Protein AF-A0A7J4SVJ9-F1 (afdb_monomer_lite)

Sequence (178 aa):
MILEAEWRYDGIVVVDEQSILVSPRVVEDAASDVPFVAIGGGAAVACCIILVLHLRRGAGQSDSMKPVKEKKAQSKPEKKVEPIETSCPACERTLRIPGDYSGVVRCPDCSEKFTVEAQESLDIDEELDAIADVEPEQETAETKVEIACPECSSKLRVPSTYKGS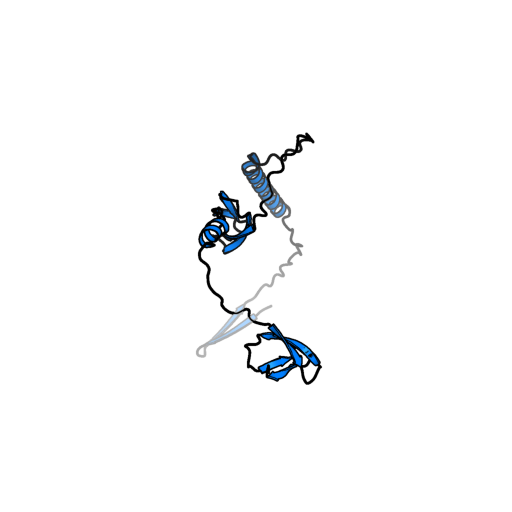VRCPGCSHVFSAS

Secondary structure (DSSP, 8-state):
-EEEEEEEETTEEEEEEEE----------------HHHHHHHHHHHHHHHHHHHHHHHTT--------------------PPEEEEE-TTT--EEEEETT--EEEE-TTT--EEEE-------THHHHTTSTTS---------EEEEE-TTT--EEEEETT--SEEE-TTT--EEE--

Radius of gyration: 40.33 Å; chains: 1; bounding box: 97×87×81 Å

Foldseek 3Di:
DWDWDWDDDPNDIDIDIDDDPPPPPPPPPCPPPPPCVVVVVVVVVVVVVVVVVCVVVCVVDDPDPDDDDDDDDDDDDPPVFAWDWDADPPPRDIDTHGLCDFAWDADPPPRDIDTDDRPPPPVVVVVVVVVVPDDDDDDDDFDWDWDADPPPRDTDTDGPPQQDWDQDPVPRDTDTPD

Structure (mmCIF, N/CA/C/O backbone):
data_AF-A0A7J4SVJ9-F1
#
_entry.id   AF-A0A7J4SVJ9-F1
#
loop_
_atom_site.group_PDB
_atom_site.id
_atom_site.type_symbol
_atom_site.label_atom_id
_atom_site.label_alt_id
_atom_site.label_comp_id
_atom_site.label_asym_id
_atom_site.label_entity_id
_atom_site.label_seq_id
_atom_site.pdbx_PDB_ins_code
_atom_site.Cartn_x
_atom_site.Cartn_y
_atom_site.Cartn_z
_atom_site.occupancy
_atom_site.B_iso_or_equiv
_atom_site.auth_seq_id
_atom_site.auth_comp_id
_atom_site.auth_asym_id
_atom_site.auth_atom_id
_atom_site.pdbx_PDB_model_num
ATOM 1 N N . MET A 1 1 ? 47.883 -23.490 -22.943 1.00 59.06 1 MET A N 1
ATOM 2 C CA . MET A 1 1 ? 47.768 -24.818 -22.303 1.00 59.06 1 MET A CA 1
ATOM 3 C C . MET A 1 1 ? 47.067 -25.709 -23.310 1.00 59.06 1 MET A C 1
ATOM 5 O O . MET A 1 1 ? 46.066 -25.258 -23.854 1.00 59.06 1 MET A O 1
ATOM 9 N N . ILE A 1 2 ? 47.638 -26.865 -23.645 1.00 68.56 2 ILE A N 1
ATOM 10 C CA . ILE A 1 2 ? 47.015 -27.824 -24.569 1.00 68.56 2 ILE A CA 1
ATOM 11 C C . ILE A 1 2 ? 46.105 -28.751 -23.764 1.00 68.56 2 ILE A C 1
ATOM 13 O O . ILE A 1 2 ? 46.488 -29.194 -22.681 1.00 68.56 2 ILE A O 1
ATOM 17 N N . LEU A 1 3 ? 44.884 -28.954 -24.249 1.00 75.50 3 LEU A N 1
ATOM 18 C CA . LEU A 1 3 ? 43.934 -29.906 -23.687 1.00 75.50 3 LEU A CA 1
ATOM 19 C C . LEU A 1 3 ? 43.750 -31.012 -24.721 1.00 75.50 3 LEU A C 1
ATOM 21 O O . LEU A 1 3 ? 43.367 -30.736 -25.858 1.00 75.50 3 LEU A O 1
ATOM 25 N N . GLU A 1 4 ? 44.041 -32.242 -24.315 1.00 75.31 4 GLU A N 1
ATOM 26 C CA . GLU A 1 4 ? 43.797 -33.438 -25.116 1.00 75.31 4 GLU A CA 1
ATOM 27 C C . GLU A 1 4 ? 42.451 -34.026 -24.693 1.00 75.31 4 GLU A C 1
ATOM 29 O O . GLU A 1 4 ? 42.251 -34.364 -23.522 1.00 75.31 4 GLU A O 1
ATOM 34 N N . ALA A 1 5 ? 41.512 -34.114 -25.634 1.00 78.75 5 ALA A N 1
ATOM 35 C CA . ALA A 1 5 ? 40.236 -34.779 -25.414 1.00 78.75 5 ALA A CA 1
ATOM 36 C C . ALA A 1 5 ? 40.222 -36.116 -26.167 1.00 78.75 5 ALA A C 1
ATOM 38 O O . ALA A 1 5 ? 40.342 -36.152 -27.392 1.00 78.75 5 ALA A O 1
ATOM 39 N N . GLU A 1 6 ? 40.059 -37.216 -25.429 1.00 84.75 6 GLU A N 1
ATOM 40 C CA . GLU A 1 6 ? 39.916 -38.564 -25.984 1.00 84.75 6 GLU A CA 1
ATOM 41 C C . GLU A 1 6 ? 38.449 -39.005 -25.915 1.00 84.75 6 GLU A C 1
ATOM 43 O O . GLU A 1 6 ? 37.857 -39.079 -24.835 1.00 84.75 6 GLU A O 1
ATOM 48 N N . TRP A 1 7 ? 37.872 -39.348 -27.066 1.00 82.62 7 TRP A N 1
ATOM 49 C CA . TRP A 1 7 ? 36.518 -39.890 -27.168 1.00 82.62 7 TRP A CA 1
ATOM 50 C C . TRP A 1 7 ? 36.580 -41.341 -27.639 1.00 82.62 7 TRP A C 1
ATOM 52 O O . TRP A 1 7 ? 37.231 -41.654 -28.638 1.00 82.62 7 TRP A O 1
ATOM 62 N N . ARG A 1 8 ? 35.881 -42.237 -26.932 1.00 83.12 8 ARG A N 1
ATOM 63 C CA . ARG A 1 8 ? 35.782 -43.659 -27.290 1.00 83.12 8 ARG A CA 1
ATOM 64 C C . ARG A 1 8 ? 34.352 -44.018 -27.661 1.00 83.12 8 ARG A C 1
ATOM 66 O O . ARG A 1 8 ? 33.457 -43.891 -26.828 1.00 83.12 8 ARG A O 1
ATOM 73 N N . TYR A 1 9 ? 34.151 -44.511 -28.881 1.00 79.31 9 TYR A N 1
ATOM 74 C CA . TYR A 1 9 ? 32.865 -45.043 -29.330 1.00 79.31 9 TYR A CA 1
ATOM 75 C C . TYR A 1 9 ? 33.076 -46.240 -30.264 1.00 79.31 9 TYR A C 1
ATOM 77 O O . TYR A 1 9 ? 33.849 -46.157 -31.212 1.00 79.31 9 TYR A O 1
ATOM 85 N N . ASP A 1 10 ? 32.399 -47.354 -29.974 1.00 74.75 10 ASP A N 1
ATOM 86 C CA . ASP A 1 10 ? 32.400 -48.588 -30.782 1.00 74.75 10 ASP A CA 1
ATOM 87 C C . ASP A 1 10 ? 33.801 -49.116 -31.167 1.00 74.75 10 ASP A C 1
ATOM 89 O O . ASP A 1 10 ? 34.069 -49.524 -32.293 1.00 74.75 10 ASP A O 1
ATOM 93 N N . GLY A 1 11 ? 34.746 -49.053 -30.221 1.00 79.38 11 GLY A N 1
ATOM 94 C CA . GLY A 1 11 ? 36.134 -49.491 -30.426 1.00 79.38 11 GLY A CA 1
ATOM 95 C C . GLY A 1 11 ? 37.016 -48.509 -31.207 1.00 79.38 11 GLY A C 1
ATOM 96 O O . GLY A 1 11 ? 38.213 -48.755 -31.350 1.00 79.38 11 GLY A O 1
ATOM 97 N N . ILE A 1 12 ? 36.461 -47.384 -31.659 1.00 68.12 12 ILE A N 1
ATOM 98 C CA . ILE A 1 12 ? 37.191 -46.306 -32.323 1.00 68.12 12 ILE A CA 1
ATOM 99 C C . ILE A 1 12 ? 37.552 -45.243 -31.282 1.00 68.12 12 ILE A C 1
ATOM 101 O O . ILE A 1 12 ? 36.710 -44.798 -30.497 1.00 68.12 12 ILE A O 1
ATOM 105 N N . VAL A 1 13 ? 38.826 -44.849 -31.278 1.00 82.62 13 VAL A N 1
ATOM 106 C CA . VAL A 1 13 ? 39.357 -43.779 -30.431 1.00 82.62 13 VAL A CA 1
ATOM 107 C C . VAL A 1 13 ? 39.619 -42.563 -31.310 1.00 82.62 13 VAL A C 1
ATOM 109 O O . VAL A 1 13 ? 40.416 -42.641 -32.245 1.00 82.62 13 VAL A O 1
ATOM 112 N N . VAL A 1 14 ? 38.944 -41.452 -31.019 1.00 77.12 14 VAL A N 1
ATOM 113 C CA . VAL A 1 14 ? 39.157 -40.165 -31.692 1.00 77.12 14 VAL A CA 1
ATOM 114 C C . VAL A 1 14 ? 39.801 -39.214 -30.691 1.00 77.12 14 VAL A C 1
ATOM 116 O O . VAL A 1 14 ? 39.224 -38.934 -29.638 1.00 77.12 14 VAL A O 1
ATOM 119 N N . VAL A 1 15 ? 41.007 -38.755 -31.019 1.00 80.00 15 VAL A N 1
ATOM 120 C CA . VAL A 1 15 ? 41.780 -37.801 -30.218 1.00 80.00 15 VAL A CA 1
ATOM 121 C C . VAL A 1 15 ? 41.739 -36.455 -30.929 1.00 80.00 15 VAL A C 1
ATOM 123 O O . VAL A 1 15 ? 42.101 -36.378 -32.103 1.00 80.00 15 VAL A O 1
ATOM 126 N N . ASP A 1 16 ? 41.272 -35.423 -30.231 1.00 76.44 16 ASP A N 1
ATOM 127 C CA . ASP A 1 16 ? 41.240 -34.044 -30.727 1.00 76.44 16 ASP A CA 1
ATOM 128 C C . ASP A 1 16 ? 42.116 -33.167 -29.824 1.00 76.44 16 ASP A C 1
ATOM 130 O O . ASP A 1 16 ? 41.952 -33.146 -28.599 1.00 76.44 16 ASP A O 1
ATOM 134 N N . GLU A 1 17 ? 43.068 -32.463 -30.434 1.00 75.62 17 GLU A N 1
ATOM 135 C CA . GLU A 1 17 ? 43.960 -31.530 -29.748 1.00 75.62 17 GLU A CA 1
ATOM 136 C C . GLU A 1 17 ? 43.455 -30.102 -29.960 1.00 75.62 17 GLU A C 1
ATOM 138 O O . GLU A 1 17 ? 43.549 -29.548 -31.058 1.00 75.62 17 GLU A O 1
ATOM 143 N N . GLN A 1 18 ? 42.952 -29.468 -28.898 1.00 73.06 18 GLN A N 1
ATOM 144 C CA . GLN A 1 18 ? 42.540 -28.066 -28.963 1.00 73.06 18 GLN A CA 1
ATOM 145 C C . GLN A 1 18 ? 43.551 -27.171 -28.255 1.00 73.06 18 GLN A C 1
ATOM 147 O O . GLN A 1 18 ? 43.771 -27.244 -27.042 1.00 73.06 18 GLN A O 1
ATOM 152 N N . SER A 1 19 ? 44.162 -26.272 -29.030 1.00 66.44 19 SER A N 1
ATOM 153 C CA . SER A 1 19 ? 45.025 -25.224 -28.494 1.00 66.44 19 SER A CA 1
ATOM 154 C C . SER A 1 19 ? 44.184 -23.995 -28.147 1.00 66.44 19 SER A C 1
ATOM 156 O O . SER A 1 19 ? 43.810 -23.190 -28.996 1.00 66.44 19 SER A O 1
ATOM 158 N N . ILE A 1 20 ? 43.865 -23.842 -26.861 1.00 63.69 20 ILE A N 1
ATOM 159 C CA . ILE A 1 20 ? 43.191 -22.638 -26.370 1.00 63.69 20 ILE A CA 1
ATOM 160 C C . ILE A 1 20 ? 44.260 -21.588 -26.059 1.00 63.69 20 ILE A C 1
ATOM 162 O O . ILE A 1 20 ? 45.045 -21.716 -25.110 1.00 63.69 20 ILE A O 1
ATOM 166 N N . LEU A 1 21 ? 44.280 -20.523 -26.861 1.00 59.09 21 LEU A N 1
ATOM 167 C CA . LEU A 1 21 ? 44.985 -19.289 -26.533 1.00 59.09 21 LEU A CA 1
ATOM 168 C C . LEU A 1 21 ? 44.173 -18.548 -25.468 1.00 59.09 21 LEU A C 1
ATOM 170 O O . LEU A 1 21 ? 43.291 -17.747 -25.774 1.00 59.09 21 LEU A O 1
ATOM 174 N N . VAL A 1 22 ? 44.459 -18.833 -24.197 1.00 62.12 22 VAL A N 1
ATOM 175 C CA . VAL A 1 22 ? 43.948 -18.031 -23.082 1.00 62.12 22 VAL A CA 1
ATOM 176 C C . VAL A 1 22 ? 44.678 -16.693 -23.123 1.00 62.12 22 VAL A C 1
ATOM 178 O O . VAL A 1 22 ? 45.733 -16.528 -22.518 1.00 62.12 22 VAL A O 1
ATOM 181 N N . SER A 1 23 ? 44.142 -15.742 -23.886 1.00 64.81 23 SER A N 1
ATOM 182 C CA . SER A 1 23 ? 44.506 -14.342 -23.716 1.00 64.81 23 SER A CA 1
ATOM 183 C C . SER A 1 23 ? 43.903 -13.912 -22.382 1.00 64.81 23 SER A C 1
A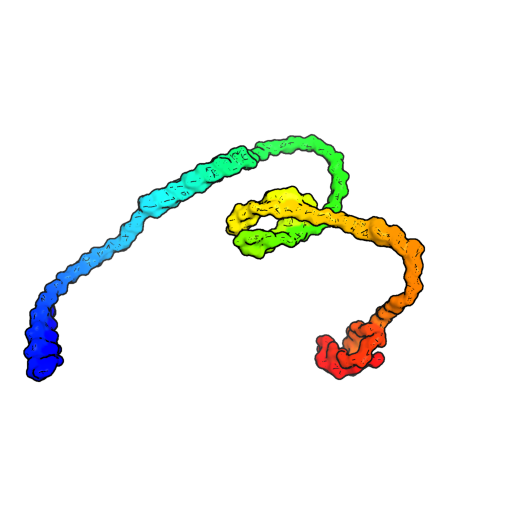TOM 185 O O . SER A 1 23 ? 42.672 -13.920 -22.272 1.00 64.81 23 SER A O 1
ATOM 187 N N . PRO A 1 24 ? 44.702 -13.568 -21.355 1.00 58.47 24 PRO A N 1
ATOM 188 C CA . PRO A 1 24 ? 44.146 -12.956 -20.165 1.00 58.47 24 PRO A CA 1
ATOM 189 C C . PRO A 1 24 ? 43.505 -11.651 -20.627 1.00 58.47 24 PRO A C 1
ATOM 191 O O . PRO A 1 24 ? 44.187 -10.689 -20.978 1.00 58.47 24 PRO A O 1
ATOM 194 N N . ARG A 1 25 ? 42.174 -11.629 -20.707 1.00 56.88 25 ARG A N 1
ATOM 195 C CA . ARG A 1 25 ? 41.451 -10.372 -20.795 1.00 56.88 25 ARG A CA 1
ATOM 196 C C . ARG A 1 25 ? 41.677 -9.740 -19.434 1.00 56.88 25 ARG A C 1
ATOM 198 O O . ARG A 1 25 ? 41.048 -10.149 -18.462 1.00 56.88 25 ARG A O 1
ATOM 205 N N . VAL A 1 26 ? 42.645 -8.830 -19.362 1.00 56.56 26 VAL A N 1
ATOM 206 C CA . VAL A 1 26 ? 42.763 -7.895 -18.252 1.00 56.56 26 VAL A CA 1
ATOM 207 C C . VAL A 1 26 ? 41.418 -7.188 -18.247 1.00 56.56 26 VAL A C 1
ATOM 209 O O . VAL A 1 26 ? 41.118 -6.379 -19.123 1.00 56.56 26 VAL A O 1
ATOM 212 N N . VAL A 1 27 ? 40.532 -7.632 -17.361 1.00 60.62 27 VAL A N 1
ATOM 213 C CA . VAL A 1 27 ? 39.377 -6.841 -16.984 1.00 60.62 27 VAL A CA 1
ATOM 214 C C . VAL A 1 27 ? 40.020 -5.700 -16.230 1.00 60.62 27 VAL A C 1
ATOM 216 O O . VAL A 1 27 ? 40.350 -5.823 -15.057 1.00 60.62 27 VAL A O 1
ATOM 219 N N . GLU A 1 28 ? 40.350 -4.651 -16.979 1.00 55.31 28 GLU A N 1
ATOM 220 C CA . GLU A 1 28 ? 40.606 -3.345 -16.413 1.00 55.31 28 GLU A CA 1
ATOM 221 C C . GLU A 1 28 ? 39.441 -3.113 -15.459 1.00 55.31 28 GLU A C 1
ATOM 223 O O . GLU A 1 28 ? 38.281 -3.232 -15.870 1.00 55.31 28 GLU A O 1
ATOM 228 N N . ASP A 1 29 ? 39.758 -2.942 -14.178 1.00 55.44 29 ASP A N 1
ATOM 229 C CA . ASP A 1 29 ? 38.811 -2.676 -13.104 1.00 55.44 29 ASP A CA 1
ATOM 230 C C . ASP A 1 29 ? 38.180 -1.309 -13.400 1.00 55.44 29 ASP A C 1
ATOM 232 O O . ASP A 1 29 ? 38.511 -0.275 -12.822 1.00 55.44 29 ASP A O 1
ATOM 236 N N . ALA A 1 30 ? 37.289 -1.280 -14.390 1.00 58.94 30 ALA A N 1
ATOM 237 C CA . ALA A 1 30 ? 36.305 -0.247 -14.549 1.00 58.94 30 ALA A CA 1
ATOM 238 C C . ALA A 1 30 ? 35.372 -0.465 -13.367 1.00 58.94 30 ALA A C 1
ATOM 240 O O . ALA A 1 30 ? 34.333 -1.121 -13.493 1.00 58.94 30 ALA A O 1
ATOM 241 N N . ALA A 1 31 ? 35.795 0.047 -12.204 1.00 59.50 31 ALA A N 1
ATOM 242 C CA . ALA A 1 31 ? 34.905 0.538 -11.173 1.00 59.50 31 ALA A CA 1
ATOM 243 C C . ALA A 1 31 ? 33.762 1.190 -11.936 1.00 59.50 31 ALA A C 1
ATOM 245 O O . ALA A 1 31 ? 33.965 2.194 -12.617 1.00 59.50 31 ALA A O 1
ATOM 246 N N . SER A 1 32 ? 32.656 0.453 -12.008 1.00 56.25 32 SER A N 1
ATOM 247 C CA . SER A 1 32 ? 31.723 0.573 -13.114 1.00 56.25 32 SER A CA 1
ATOM 248 C C . SER A 1 32 ? 31.260 2.010 -13.148 1.00 56.25 32 SER A C 1
ATOM 250 O O . SER A 1 32 ? 30.717 2.476 -12.150 1.00 56.25 32 SER A O 1
ATOM 252 N N . ASP A 1 33 ? 31.574 2.715 -14.236 1.00 65.56 33 ASP A N 1
ATOM 253 C CA . ASP A 1 33 ? 31.229 4.119 -14.420 1.00 65.56 33 ASP A CA 1
ATOM 254 C C . ASP A 1 33 ? 29.702 4.187 -14.393 1.00 65.56 33 ASP A C 1
ATOM 256 O O . ASP A 1 33 ? 29.018 3.895 -15.376 1.00 65.56 33 ASP A O 1
ATOM 260 N N . VAL A 1 34 ? 29.150 4.375 -13.191 1.00 72.00 34 VAL A N 1
ATOM 261 C CA . VAL A 1 34 ? 27.712 4.380 -12.977 1.00 72.00 34 VAL A CA 1
ATOM 262 C C . VAL A 1 34 ? 27.226 5.562 -13.795 1.00 72.00 34 VAL A C 1
ATOM 264 O O . VAL A 1 34 ? 27.678 6.681 -13.541 1.00 72.00 34 VAL A O 1
ATOM 267 N N . PRO A 1 35 ? 26.331 5.362 -14.777 1.00 77.88 35 PRO A N 1
ATOM 268 C CA . PRO A 1 35 ? 25.937 6.429 -15.674 1.00 77.88 35 PRO A CA 1
ATOM 269 C C . PRO A 1 35 ? 24.997 7.375 -14.922 1.00 77.88 35 PRO A C 1
ATOM 271 O O . PRO A 1 35 ? 23.781 7.364 -15.112 1.00 77.88 35 PRO A O 1
ATOM 274 N N . PHE A 1 36 ? 25.557 8.218 -14.054 1.00 79.75 36 PHE A N 1
ATOM 275 C CA . PHE A 1 36 ? 24.830 9.199 -13.252 1.00 79.75 36 PHE A CA 1
ATOM 276 C C . PHE A 1 36 ? 24.058 10.174 -14.140 1.00 79.75 36 PHE A C 1
ATOM 278 O O . PHE A 1 36 ? 23.021 10.679 -13.729 1.00 79.75 36 PHE A O 1
ATOM 285 N N . VAL A 1 37 ? 24.502 10.381 -15.383 1.00 83.69 37 VAL A N 1
ATOM 286 C CA . VAL A 1 37 ? 23.763 11.137 -16.402 1.00 83.69 37 VAL A CA 1
ATOM 287 C C . VAL A 1 37 ? 22.480 10.412 -16.816 1.00 83.69 37 VAL A C 1
ATOM 289 O O . VAL A 1 37 ? 21.439 11.049 -16.943 1.00 83.69 37 VAL A O 1
ATOM 292 N N . ALA A 1 38 ? 22.514 9.086 -16.979 1.00 82.06 38 ALA A N 1
ATOM 293 C CA . ALA A 1 38 ? 21.324 8.300 -17.304 1.00 82.06 38 ALA A CA 1
ATOM 294 C C . ALA A 1 38 ? 20.371 8.199 -16.102 1.00 82.06 38 ALA A C 1
ATOM 296 O O . ALA A 1 38 ? 19.164 8.387 -16.252 1.00 82.06 38 ALA A O 1
ATOM 297 N N . ILE A 1 39 ? 20.911 7.972 -14.901 1.00 84.00 39 ILE A N 1
ATOM 298 C CA . ILE A 1 39 ? 20.127 7.883 -13.659 1.00 84.00 39 ILE A CA 1
ATOM 299 C C . ILE A 1 39 ? 19.525 9.250 -13.303 1.00 84.00 39 ILE A C 1
ATOM 301 O O . ILE A 1 39 ? 18.322 9.367 -13.073 1.00 84.00 39 ILE A O 1
ATOM 305 N N . GLY A 1 40 ? 20.344 10.302 -13.310 1.00 89.31 40 GLY A N 1
ATOM 306 C CA . GLY A 1 40 ? 19.929 11.677 -13.042 1.00 89.31 40 GLY A CA 1
ATOM 307 C C . GLY A 1 40 ? 18.986 12.220 -14.113 1.00 89.31 40 GLY A C 1
ATOM 308 O O . GLY A 1 40 ? 17.994 12.867 -13.783 1.00 89.31 40 GLY A O 1
ATOM 309 N N . GLY A 1 41 ? 19.229 11.895 -15.385 1.00 93.38 41 GLY A N 1
ATOM 310 C CA . GLY A 1 41 ? 18.334 12.233 -16.491 1.00 93.38 41 GLY A CA 1
ATOM 311 C C . GLY A 1 41 ? 16.962 11.576 -16.346 1.00 93.38 41 GLY A C 1
ATOM 312 O O . GLY A 1 41 ? 15.942 12.255 -16.463 1.00 93.38 41 GLY A O 1
ATOM 313 N N . GLY A 1 42 ? 16.919 10.284 -16.006 1.00 94.31 42 GLY A N 1
ATOM 314 C CA . GLY A 1 42 ? 15.670 9.574 -15.724 1.00 94.31 42 GLY A CA 1
ATOM 315 C C . GLY A 1 42 ? 14.899 10.180 -14.547 1.00 94.31 42 GLY A C 1
ATOM 316 O O . GLY A 1 42 ? 13.697 10.425 -14.659 1.00 94.31 42 GLY A O 1
ATOM 317 N N . ALA A 1 43 ? 15.593 10.500 -13.449 1.00 94.31 43 ALA A N 1
ATOM 318 C CA . ALA A 1 43 ? 14.990 11.146 -12.282 1.00 94.31 43 ALA A CA 1
ATOM 319 C C . ALA A 1 43 ? 14.426 12.539 -12.614 1.00 94.31 43 ALA A C 1
ATOM 321 O O . ALA A 1 43 ? 13.304 12.861 -12.220 1.00 94.31 43 ALA A O 1
ATOM 322 N N . ALA A 1 44 ? 15.155 13.347 -13.390 1.00 94.69 44 ALA A N 1
ATOM 323 C CA . ALA A 1 44 ? 14.698 14.666 -13.818 1.00 94.69 44 ALA A CA 1
ATOM 324 C C . ALA A 1 44 ? 13.444 14.582 -14.706 1.00 94.69 44 ALA A C 1
ATOM 326 O O . ALA A 1 44 ? 12.481 15.316 -14.481 1.00 94.69 44 ALA A O 1
ATOM 327 N N . VAL A 1 45 ? 13.412 13.655 -15.672 1.00 95.50 45 VAL A N 1
ATOM 328 C CA . VAL A 1 45 ? 12.238 13.430 -16.534 1.00 95.50 45 VAL A CA 1
ATOM 329 C C . VAL A 1 45 ? 11.032 12.970 -15.712 1.00 95.50 45 VAL A C 1
ATOM 331 O O . VAL A 1 45 ? 9.935 13.502 -15.892 1.00 95.50 45 VAL A O 1
ATOM 334 N N . ALA A 1 46 ? 11.224 12.041 -14.771 1.00 94.94 46 ALA A N 1
ATOM 335 C CA . ALA A 1 46 ? 10.160 11.581 -13.883 1.00 94.94 46 ALA A CA 1
ATOM 336 C C . ALA A 1 46 ? 9.595 12.728 -13.026 1.00 94.94 46 ALA A C 1
ATOM 338 O O . ALA A 1 46 ? 8.377 12.913 -12.977 1.00 94.94 46 ALA A O 1
ATOM 339 N N . CYS A 1 47 ? 10.461 13.555 -12.429 1.00 94.94 47 CYS A N 1
ATOM 340 C CA . CYS A 1 47 ? 10.051 14.749 -11.687 1.00 94.94 47 CYS A CA 1
ATOM 341 C C . CYS A 1 47 ? 9.261 15.727 -12.565 1.00 94.94 47 CYS A C 1
ATOM 343 O O . CYS A 1 47 ? 8.206 16.201 -12.147 1.00 94.94 47 CYS A O 1
ATOM 345 N N . CYS A 1 48 ? 9.708 15.989 -13.796 1.00 94.94 48 CYS A N 1
ATOM 346 C CA . CYS A 1 48 ? 8.984 16.848 -14.734 1.00 94.94 48 CYS A CA 1
ATOM 347 C C . CYS A 1 48 ? 7.583 16.306 -15.056 1.00 94.94 48 CYS A C 1
ATOM 349 O O . CYS A 1 48 ? 6.616 17.067 -15.037 1.00 94.94 48 CYS A O 1
ATOM 351 N N . ILE A 1 49 ? 7.444 15.000 -15.302 1.00 95.62 49 ILE A N 1
ATOM 352 C CA . ILE A 1 49 ? 6.138 14.373 -15.563 1.00 95.62 49 ILE A CA 1
ATOM 353 C C . ILE A 1 49 ? 5.225 14.506 -14.337 1.00 95.62 49 ILE A C 1
ATOM 355 O O . ILE A 1 49 ? 4.074 14.921 -14.478 1.00 95.62 49 ILE A O 1
ATOM 359 N N . ILE A 1 50 ? 5.733 14.216 -13.135 1.00 93.31 50 ILE A N 1
ATOM 360 C CA . ILE A 1 50 ? 4.973 14.342 -11.882 1.00 93.31 50 ILE A CA 1
ATOM 361 C C . ILE A 1 50 ? 4.525 15.791 -11.667 1.00 93.31 50 ILE A C 1
ATOM 363 O O . ILE A 1 50 ? 3.350 16.017 -11.382 1.00 93.31 50 ILE A O 1
ATOM 367 N N . LEU A 1 51 ? 5.411 16.772 -11.863 1.00 93.62 51 LEU A N 1
ATOM 368 C CA . LEU A 1 51 ? 5.082 18.196 -11.748 1.00 93.62 51 LEU A CA 1
ATOM 369 C C . LEU A 1 51 ? 4.009 18.615 -12.756 1.00 93.62 51 LEU A C 1
ATOM 371 O O . LEU A 1 51 ? 3.054 19.288 -12.380 1.00 93.62 51 LEU A O 1
ATOM 375 N N . VAL A 1 52 ? 4.094 18.175 -14.014 1.00 93.94 52 VAL A N 1
ATOM 376 C CA . VAL A 1 52 ? 3.064 18.460 -15.029 1.00 93.94 52 VAL A CA 1
ATOM 377 C C . VAL A 1 52 ? 1.721 17.832 -14.649 1.00 93.94 52 VAL A C 1
ATOM 379 O O . VAL A 1 52 ? 0.679 18.474 -14.792 1.00 93.94 52 VAL A O 1
ATOM 382 N N . LEU A 1 53 ? 1.713 16.601 -14.132 1.00 92.00 53 LEU A N 1
ATOM 383 C CA . LEU A 1 53 ? 0.493 15.948 -13.648 1.00 92.00 53 LEU A CA 1
ATOM 384 C C . LEU A 1 53 ? -0.078 16.645 -12.405 1.00 92.00 53 LEU A C 1
ATOM 386 O O . LEU A 1 53 ? -1.298 16.775 -12.297 1.00 92.00 53 LEU A O 1
ATOM 390 N N . HIS A 1 54 ? 0.780 17.133 -11.506 1.00 87.69 54 HIS A N 1
ATOM 391 C CA . HIS A 1 54 ? 0.383 17.946 -10.359 1.00 87.69 54 HIS A CA 1
ATOM 392 C C . HIS A 1 54 ? -0.166 19.302 -10.778 1.00 87.69 54 HIS A C 1
ATOM 394 O O . HIS A 1 54 ? -1.165 19.712 -10.213 1.00 87.69 54 HIS A O 1
ATOM 400 N N . LEU A 1 55 ? 0.393 19.974 -11.785 1.00 88.94 55 LEU A N 1
ATOM 401 C CA . LEU A 1 55 ? -0.157 21.229 -12.310 1.00 88.94 55 LEU A CA 1
ATOM 402 C C . LEU A 1 55 ? -1.502 21.002 -13.012 1.00 88.94 55 LEU A C 1
ATOM 404 O O . LEU A 1 55 ? -2.444 21.765 -12.815 1.00 88.94 55 LEU A O 1
ATOM 408 N N . ARG A 1 56 ? -1.633 19.908 -13.772 1.00 86.69 56 ARG A N 1
ATOM 409 C CA . ARG A 1 56 ? -2.900 19.520 -14.417 1.00 86.69 56 ARG A CA 1
ATOM 410 C C . ARG A 1 56 ? -3.991 19.138 -13.411 1.00 86.69 56 ARG A C 1
ATOM 412 O O . ARG A 1 56 ? -5.153 19.437 -13.654 1.00 86.69 56 ARG A O 1
ATOM 419 N N . ARG A 1 57 ? -3.641 18.490 -12.292 1.00 79.50 57 ARG A N 1
ATOM 420 C CA . ARG A 1 57 ? -4.579 18.174 -11.191 1.00 79.50 57 ARG A CA 1
ATOM 421 C C . ARG A 1 57 ? -4.793 19.352 -10.230 1.00 79.50 57 ARG A C 1
ATOM 423 O O . ARG A 1 57 ? -5.864 19.487 -9.652 1.00 79.50 57 ARG A O 1
ATOM 430 N N . GLY A 1 58 ? -3.774 20.189 -10.065 1.00 59.31 58 GLY A N 1
ATOM 431 C CA . GLY A 1 58 ? -3.646 21.266 -9.082 1.00 59.31 58 GLY A CA 1
ATOM 432 C C . GLY A 1 58 ? -4.180 22.618 -9.540 1.00 59.31 58 GLY A C 1
ATOM 433 O O . GLY A 1 58 ? -4.270 23.526 -8.722 1.00 59.31 58 GLY A O 1
ATOM 434 N N . ALA A 1 59 ? -4.679 22.737 -10.776 1.00 54.62 59 ALA A N 1
ATOM 435 C CA . ALA A 1 59 ? -5.616 23.809 -11.128 1.00 54.62 59 ALA A CA 1
ATOM 436 C C . ALA A 1 59 ? -6.888 23.816 -10.236 1.00 54.62 59 ALA A C 1
ATOM 438 O O . ALA A 1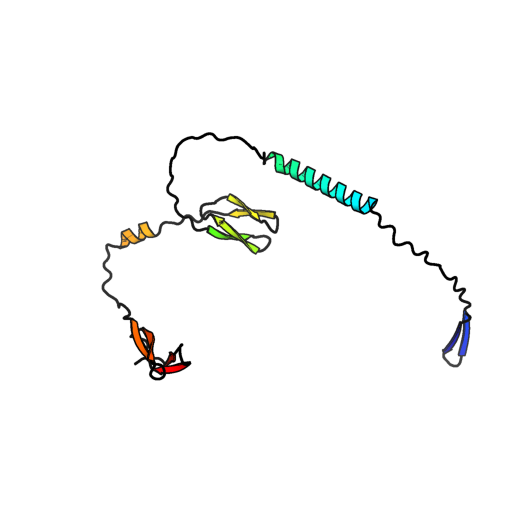 59 ? -7.674 24.755 -10.309 1.00 54.62 59 ALA A O 1
ATOM 439 N N . GLY A 1 60 ? -7.080 22.798 -9.379 1.00 54.47 60 GLY A N 1
ATOM 440 C CA . GLY A 1 60 ? -8.099 22.744 -8.324 1.00 54.47 60 GLY A CA 1
ATOM 441 C C . GLY A 1 60 ? -7.589 22.821 -6.875 1.00 54.47 60 GLY A C 1
ATOM 442 O O . GLY A 1 60 ? -8.392 22.643 -5.966 1.00 54.47 60 GLY A O 1
ATOM 443 N N . GLN A 1 61 ? -6.300 23.067 -6.614 1.00 51.25 61 GLN A N 1
ATOM 444 C CA . GLN A 1 61 ? -5.794 23.296 -5.252 1.00 51.25 61 GLN A CA 1
ATOM 445 C C . GLN A 1 61 ? -4.880 24.518 -5.237 1.00 51.25 61 GLN A C 1
ATOM 447 O O . GLN A 1 61 ? -3.656 24.426 -5.246 1.00 51.25 61 GLN A O 1
ATOM 452 N N . SER A 1 62 ? -5.508 25.694 -5.206 1.00 44.75 62 SER A N 1
ATOM 453 C CA . SER A 1 62 ? -4.850 26.880 -4.680 1.00 44.75 62 SER A CA 1
ATOM 454 C C . SER A 1 62 ? -4.589 26.647 -3.193 1.00 44.75 62 SER A C 1
ATOM 456 O O . SER A 1 62 ? -5.526 26.675 -2.392 1.00 44.75 62 SER A O 1
ATOM 458 N N . ASP A 1 63 ? -3.330 26.443 -2.826 1.00 53.03 63 ASP A N 1
ATOM 459 C CA . ASP A 1 63 ? -2.847 26.739 -1.482 1.00 53.03 63 ASP A CA 1
ATOM 460 C C . ASP A 1 63 ? -2.998 28.259 -1.284 1.00 53.03 63 ASP A C 1
ATOM 462 O O . ASP A 1 63 ? -2.152 29.066 -1.666 1.00 53.03 63 ASP A O 1
ATOM 466 N N . SER A 1 64 ? -4.189 28.678 -0.848 1.00 40.06 64 SER A N 1
ATOM 467 C CA . SER A 1 64 ? -4.470 30.069 -0.502 1.00 40.06 64 SER A CA 1
ATOM 468 C C . SER A 1 64 ? -4.169 30.265 0.973 1.00 40.06 64 SER A C 1
ATOM 470 O O . SER A 1 64 ? -5.053 30.195 1.823 1.00 40.06 64 SER A O 1
ATOM 472 N N . MET A 1 65 ? -2.916 30.602 1.260 1.00 55.16 65 MET A N 1
ATOM 473 C CA . MET A 1 65 ? -2.568 31.421 2.415 1.00 55.16 65 MET A CA 1
ATOM 474 C C . MET A 1 65 ? -3.347 32.749 2.316 1.00 55.16 65 MET A C 1
ATOM 476 O O . MET A 1 65 ? -2.941 33.645 1.574 1.00 55.16 65 MET A O 1
ATOM 480 N N . LYS A 1 66 ? -4.471 32.901 3.035 1.00 38.34 66 LYS A N 1
ATOM 481 C CA . LYS A 1 66 ? -5.121 34.208 3.256 1.00 38.34 66 LYS A CA 1
ATOM 482 C C . LYS A 1 66 ? -5.708 34.370 4.669 1.00 38.34 66 LYS A C 1
ATOM 484 O O . LYS A 1 66 ? -6.093 33.387 5.293 1.00 38.34 66 LYS A O 1
ATOM 489 N N . PRO A 1 67 ? -5.712 35.620 5.176 1.00 43.72 67 PRO A N 1
ATOM 490 C CA . PRO A 1 67 ? -5.604 35.953 6.592 1.00 43.72 67 PRO A CA 1
ATOM 491 C C . PRO A 1 67 ? -6.940 35.972 7.340 1.00 43.72 67 PRO A C 1
ATOM 493 O O . PRO A 1 67 ? -8.014 36.080 6.747 1.00 43.72 67 PRO A O 1
ATOM 496 N N . VAL A 1 68 ? -6.802 35.942 8.669 1.00 50.81 68 VAL A N 1
ATOM 497 C CA . VAL A 1 68 ? -7.800 36.222 9.710 1.00 50.81 68 VAL A CA 1
ATOM 498 C C . VAL A 1 68 ? -8.876 37.204 9.243 1.00 50.81 68 VAL A C 1
ATOM 500 O O . VAL A 1 68 ? -8.607 38.377 8.975 1.00 50.81 68 VAL A O 1
ATOM 503 N N . LYS A 1 69 ? -10.124 36.734 9.230 1.00 39.84 69 LYS A N 1
ATOM 504 C CA . LYS A 1 69 ? -11.298 37.598 9.324 1.00 39.84 69 LYS A CA 1
ATOM 505 C C . LYS A 1 69 ? -12.315 36.941 10.241 1.00 39.84 69 LYS A C 1
ATOM 507 O O . LYS A 1 69 ? -13.028 36.023 9.850 1.00 39.84 69 LYS A O 1
ATOM 512 N N . GLU A 1 70 ? -12.345 37.433 11.474 1.00 55.59 70 GLU A N 1
ATOM 513 C CA . GLU A 1 70 ? -13.401 37.167 12.440 1.00 55.59 70 GLU A CA 1
ATOM 514 C C . GLU A 1 70 ? -14.769 37.435 11.809 1.00 55.59 70 GLU A C 1
ATOM 516 O O . GLU A 1 70 ? -14.982 38.500 11.222 1.00 55.59 70 GLU A O 1
ATOM 521 N N . LYS A 1 71 ? -15.699 36.484 11.956 1.00 42.38 71 LYS A N 1
ATOM 522 C CA . LYS A 1 71 ? -17.147 36.719 11.912 1.00 42.38 71 LYS A CA 1
ATOM 523 C C . LYS A 1 71 ? -17.903 35.540 12.535 1.00 42.38 71 LYS A C 1
ATOM 525 O O . LYS A 1 71 ? -18.033 34.488 11.932 1.00 42.38 71 LYS A O 1
ATOM 530 N N . LYS A 1 72 ? -18.388 35.816 13.750 1.00 40.00 72 LYS A N 1
ATOM 531 C CA . LYS A 1 72 ? -19.593 35.328 14.444 1.00 40.00 72 LYS A CA 1
ATOM 532 C C . LYS A 1 72 ? -19.973 33.844 14.349 1.00 40.00 72 LYS A C 1
ATOM 534 O O . LYS A 1 72 ? -20.401 33.342 13.318 1.00 40.00 72 LYS A O 1
ATOM 539 N N . ALA A 1 73 ? -19.986 33.256 15.543 1.00 49.91 73 ALA A N 1
ATOM 540 C CA . ALA A 1 73 ? -20.718 32.068 15.942 1.00 49.91 73 ALA A CA 1
ATOM 541 C C . ALA A 1 73 ? -22.110 31.941 15.301 1.00 49.91 73 ALA A C 1
ATOM 543 O O . ALA A 1 73 ? -22.965 32.808 15.486 1.00 49.91 73 ALA A O 1
ATOM 544 N N . GLN A 1 74 ? -22.333 30.794 14.664 1.00 46.62 74 GLN A N 1
ATOM 545 C CA . GLN A 1 74 ? -23.558 30.014 14.808 1.00 46.62 74 GLN A CA 1
ATOM 546 C C . GLN A 1 74 ? -23.142 28.550 14.961 1.00 46.62 74 GLN A C 1
ATOM 548 O O . GLN A 1 74 ? -22.733 27.888 14.012 1.00 46.62 74 GLN A O 1
ATOM 553 N N . SER A 1 75 ? -23.187 28.083 16.204 1.00 47.44 75 SER A N 1
ATOM 554 C CA . SER A 1 75 ? -23.115 26.679 16.583 1.00 47.44 75 SER A CA 1
ATOM 555 C C . SER A 1 75 ? -24.303 25.938 15.966 1.00 47.44 75 SER A C 1
ATOM 557 O O . SER A 1 75 ? -25.430 26.067 16.445 1.00 47.44 75 SER A O 1
ATOM 559 N N . LYS A 1 76 ? -24.055 25.182 14.894 1.00 47.72 76 LYS A N 1
ATOM 560 C CA . LYS A 1 76 ? -24.941 24.095 14.468 1.00 47.72 76 LYS A CA 1
ATOM 561 C C . LYS A 1 76 ? -24.631 22.900 15.382 1.00 47.72 76 LYS A C 1
ATOM 563 O O . LYS A 1 76 ? -23.447 22.642 15.594 1.00 47.72 76 LYS A O 1
ATOM 568 N N . PRO A 1 77 ? -25.631 22.231 15.980 1.00 44.09 77 PRO A N 1
ATOM 569 C CA . PRO A 1 77 ? -25.384 21.152 16.929 1.00 44.09 77 PRO A CA 1
ATOM 570 C C . PRO A 1 77 ? -24.573 20.052 16.243 1.00 44.09 77 PRO A C 1
ATOM 572 O O . PRO A 1 77 ? -24.969 19.536 15.198 1.00 44.09 77 PRO A O 1
ATOM 575 N N . GLU A 1 78 ? -23.416 19.731 16.815 1.00 52.94 78 GLU A N 1
ATOM 576 C CA . GLU A 1 78 ? -22.613 18.578 16.430 1.00 52.94 78 GLU A CA 1
ATOM 577 C C . GLU A 1 78 ? -23.399 17.311 16.807 1.00 52.94 78 GLU A C 1
ATOM 579 O O . GLU A 1 78 ? -23.253 16.787 17.913 1.00 52.94 78 GLU A O 1
ATOM 584 N N . LYS A 1 79 ? -24.257 16.810 15.900 1.00 53.38 79 LYS A N 1
ATOM 585 C CA . LYS A 1 79 ? -24.635 15.387 15.912 1.00 53.38 79 LYS A CA 1
ATOM 586 C C . LYS A 1 79 ? -23.298 14.661 15.739 1.00 53.38 79 LYS A C 1
ATOM 588 O O . LYS A 1 79 ? -22.622 14.852 14.730 1.00 53.38 79 LYS A O 1
ATOM 593 N N . LYS A 1 80 ? -22.838 13.949 16.773 1.00 57.00 80 LYS A N 1
ATOM 594 C CA . LYS A 1 80 ? -21.638 13.105 16.694 1.00 57.00 80 LYS A CA 1
ATOM 595 C C . LYS A 1 80 ? -21.949 12.015 15.682 1.00 57.00 80 LYS A C 1
ATOM 597 O O . LYS A 1 80 ? -22.553 11.012 16.039 1.00 57.00 80 LYS A O 1
ATOM 602 N N . VAL A 1 81 ? -21.615 12.250 14.422 1.00 66.19 81 VAL A N 1
ATOM 603 C CA . VAL A 1 81 ? -21.885 11.260 13.392 1.00 66.19 81 VAL A CA 1
ATOM 604 C C . VAL A 1 81 ? -20.786 10.227 13.446 1.00 66.19 81 VAL A C 1
ATOM 606 O O . VAL A 1 81 ? -19.596 10.541 13.329 1.00 66.19 81 VAL A O 1
ATOM 609 N N . GLU A 1 82 ? -21.197 8.994 13.712 1.00 76.19 82 GLU A N 1
ATOM 610 C CA . GLU A 1 82 ? -20.275 7.883 13.774 1.00 76.19 82 GLU A CA 1
ATOM 611 C C . GLU A 1 82 ? -19.683 7.640 12.379 1.00 76.19 82 GLU A C 1
ATOM 613 O O . GLU A 1 82 ? -20.394 7.641 11.371 1.00 76.19 82 GLU A O 1
ATOM 618 N N . PRO A 1 83 ? -18.355 7.502 12.282 1.00 80.88 83 PRO A N 1
ATOM 619 C CA . PRO A 1 83 ? -17.710 7.222 11.014 1.00 80.88 83 PRO A CA 1
ATOM 620 C C . PRO A 1 83 ? -18.010 5.784 10.578 1.00 80.88 83 PRO A C 1
ATOM 622 O O . PRO A 1 83 ? -17.736 4.843 11.323 1.00 80.88 83 PRO A O 1
ATOM 625 N N . ILE A 1 84 ? -18.510 5.630 9.355 1.00 84.50 84 ILE A N 1
ATOM 626 C CA . ILE A 1 84 ? -18.823 4.347 8.729 1.00 84.50 84 ILE A CA 1
ATOM 627 C C . ILE A 1 84 ? -17.579 3.737 8.071 1.00 84.50 84 ILE A C 1
ATOM 629 O O . ILE A 1 84 ? -16.719 4.444 7.531 1.00 84.50 84 ILE A O 1
ATOM 633 N N . GLU A 1 85 ? -17.478 2.410 8.117 1.00 89.38 85 GLU A N 1
ATOM 634 C CA . GLU A 1 85 ? -16.462 1.641 7.401 1.00 89.38 85 GLU A CA 1
ATOM 635 C C . GLU A 1 85 ? -17.047 1.117 6.085 1.00 89.38 85 GLU A C 1
ATOM 637 O O . GLU A 1 85 ? -18.047 0.405 6.077 1.00 89.38 85 GLU A O 1
ATOM 642 N N . THR A 1 86 ? -16.426 1.463 4.959 1.00 86.44 86 THR A N 1
ATOM 643 C CA . THR A 1 86 ? -16.814 0.979 3.626 1.00 86.44 86 THR A CA 1
ATOM 644 C C . THR A 1 86 ? -15.619 0.374 2.907 1.00 86.44 86 THR A C 1
ATOM 646 O O . THR A 1 86 ? -14.496 0.859 3.029 1.00 86.44 86 THR A O 1
ATOM 649 N N . SER A 1 87 ? -15.845 -0.661 2.106 1.00 90.19 87 SER A N 1
ATOM 650 C CA . SER A 1 87 ? -14.783 -1.321 1.340 1.00 90.19 87 SER A CA 1
ATOM 651 C C . SER A 1 87 ? -14.641 -0.722 -0.058 1.00 90.19 87 SER A C 1
ATOM 653 O O . SER A 1 87 ? -15.632 -0.428 -0.724 1.00 90.19 87 SER A O 1
ATOM 655 N N . CYS A 1 88 ? -13.403 -0.550 -0.525 1.00 90.25 88 CYS A N 1
ATOM 656 C CA . CYS A 1 88 ? -13.131 -0.154 -1.903 1.00 90.25 88 CYS A CA 1
ATOM 657 C C . CYS A 1 88 ? -13.436 -1.314 -2.873 1.00 90.25 88 CYS A C 1
ATOM 659 O O . CYS A 1 88 ? -12.884 -2.399 -2.686 1.00 90.25 88 CYS A O 1
ATOM 661 N N . PRO A 1 89 ? -14.207 -1.100 -3.955 1.00 90.00 89 PRO A N 1
ATOM 662 C CA . PRO A 1 89 ? -14.573 -2.164 -4.895 1.00 90.00 89 PRO A CA 1
ATOM 663 C C . PRO A 1 89 ? -13.412 -2.673 -5.767 1.00 90.00 89 PRO A C 1
ATOM 665 O O . PRO A 1 89 ? -13.545 -3.717 -6.393 1.00 90.00 89 PRO A O 1
ATOM 668 N N . ALA A 1 90 ? -12.287 -1.952 -5.839 1.00 90.25 90 ALA A N 1
ATOM 669 C CA . ALA A 1 90 ? -11.158 -2.320 -6.702 1.00 90.25 90 ALA A CA 1
ATOM 670 C C . ALA A 1 90 ? -10.007 -3.028 -5.977 1.00 90.25 90 ALA A C 1
ATOM 672 O O . ALA A 1 90 ? -9.270 -3.788 -6.598 1.00 90.25 90 ALA A O 1
ATOM 673 N N . CYS A 1 91 ? -9.800 -2.753 -4.688 1.00 90.69 91 CYS A N 1
ATOM 674 C CA . CYS A 1 91 ? -8.683 -3.324 -3.925 1.00 90.69 91 CYS A CA 1
ATOM 675 C C . CYS A 1 91 ? -9.085 -3.856 -2.548 1.00 90.69 91 CYS A C 1
ATOM 677 O O . CYS A 1 91 ? -8.207 -4.176 -1.750 1.00 90.69 91 CYS A O 1
ATOM 679 N N . GLU A 1 92 ? -10.389 -3.884 -2.253 1.00 88.25 92 GLU A N 1
ATOM 680 C CA . GLU A 1 92 ? -10.982 -4.425 -1.021 1.00 88.25 92 GLU A CA 1
ATOM 681 C C . GLU A 1 92 ? -10.485 -3.765 0.277 1.00 88.25 92 GLU A C 1
ATOM 683 O O . GLU A 1 92 ? -10.743 -4.238 1.381 1.00 88.25 92 GLU A O 1
ATOM 688 N N . ARG A 1 93 ? -9.798 -2.622 0.175 1.00 90.38 93 ARG A N 1
ATOM 689 C CA . ARG A 1 93 ? -9.348 -1.868 1.344 1.00 90.38 93 ARG A CA 1
ATOM 690 C C . ARG A 1 93 ? -10.534 -1.240 2.074 1.00 90.38 93 ARG A C 1
ATOM 692 O O . ARG A 1 93 ? -11.341 -0.550 1.452 1.00 90.38 93 ARG A O 1
ATOM 699 N N . THR A 1 94 ? -10.567 -1.397 3.396 1.00 91.00 94 THR A N 1
ATOM 700 C CA . THR A 1 94 ? -11.508 -0.713 4.287 1.00 91.00 94 THR A CA 1
ATOM 701 C C . THR A 1 94 ? -11.150 0.767 4.447 1.00 91.00 94 THR A C 1
ATOM 703 O O . THR A 1 94 ? -10.005 1.141 4.711 1.00 91.00 94 THR A O 1
ATOM 706 N N . LEU A 1 95 ? -12.146 1.626 4.247 1.00 87.00 95 LEU A N 1
ATOM 707 C CA . LEU A 1 95 ? -12.063 3.081 4.281 1.00 87.00 95 LEU A CA 1
ATOM 708 C C . LEU A 1 95 ? -13.024 3.611 5.333 1.00 87.00 95 LEU A C 1
ATOM 710 O O . LEU A 1 95 ? -14.178 3.198 5.393 1.00 87.00 95 LEU A O 1
ATOM 714 N N . ARG A 1 96 ? -12.543 4.557 6.138 1.00 88.12 96 ARG A N 1
ATOM 715 C CA . ARG A 1 96 ? -13.338 5.209 7.175 1.00 88.12 96 ARG A CA 1
ATOM 716 C C . ARG A 1 96 ? -13.840 6.551 6.660 1.00 88.12 96 ARG A C 1
ATOM 718 O O . ARG A 1 96 ? -13.033 7.431 6.355 1.00 88.12 96 ARG A O 1
ATOM 725 N N . ILE A 1 97 ? -15.154 6.691 6.553 1.00 87.75 97 ILE A N 1
ATOM 726 C CA . ILE A 1 97 ? -15.824 7.853 5.962 1.00 87.75 97 ILE A CA 1
ATOM 727 C C . ILE A 1 97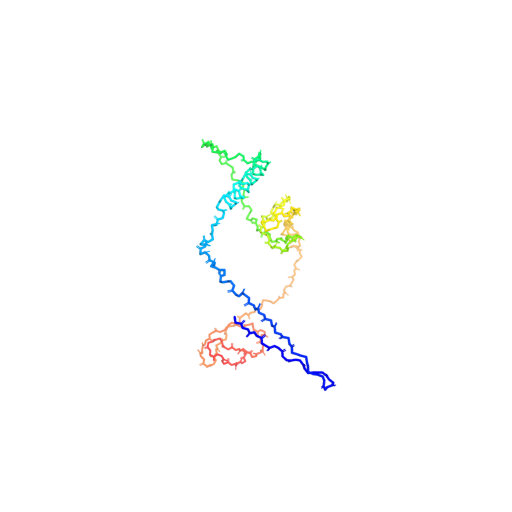 ? -16.804 8.422 6.996 1.00 87.75 97 ILE A C 1
ATOM 729 O O . ILE A 1 97 ? -17.397 7.650 7.745 1.00 87.75 97 ILE A O 1
ATOM 733 N N . PRO A 1 98 ? -16.978 9.750 7.107 1.00 83.75 98 PRO A N 1
ATOM 734 C CA . PRO A 1 98 ? -18.050 10.310 7.931 1.00 83.75 98 PRO A CA 1
ATOM 735 C C . PRO A 1 98 ? -19.418 9.772 7.483 1.00 83.75 98 PRO A C 1
ATOM 737 O O . PRO A 1 98 ? -19.689 9.764 6.284 1.00 83.75 98 PRO A O 1
ATOM 740 N N . GLY A 1 99 ? -20.272 9.347 8.419 1.00 79.62 99 GLY A N 1
ATOM 741 C CA . GLY A 1 99 ? -21.575 8.739 8.106 1.00 79.62 99 GLY A CA 1
ATOM 742 C C . GLY A 1 99 ? -22.514 9.621 7.269 1.00 79.62 99 GLY A C 1
ATOM 743 O O . GLY A 1 99 ? -23.302 9.090 6.495 1.00 79.62 99 GLY A O 1
ATOM 744 N N . ASP A 1 100 ? -22.378 10.951 7.340 1.00 79.44 100 ASP A N 1
ATOM 745 C CA . ASP A 1 100 ? -23.193 11.898 6.555 1.00 79.44 100 ASP A CA 1
ATOM 746 C C . ASP A 1 100 ? -22.657 12.170 5.143 1.00 79.44 100 ASP A C 1
ATOM 748 O O . ASP A 1 100 ? -23.235 12.963 4.393 1.00 79.44 100 ASP A O 1
ATOM 752 N N . TYR A 1 101 ? -21.502 11.611 4.778 1.00 82.38 101 TYR A N 1
ATOM 753 C CA . TYR A 1 101 ? -20.898 11.900 3.485 1.00 82.38 101 TYR A CA 1
ATOM 754 C C . TYR A 1 101 ? -21.516 11.021 2.396 1.00 82.38 101 TYR A C 1
ATOM 756 O O . TYR A 1 101 ? -21.251 9.824 2.321 1.00 82.38 101 TYR A O 1
ATOM 764 N N . SER A 1 102 ? -22.281 11.648 1.505 1.00 83.06 102 SER A N 1
ATOM 765 C CA . SER A 1 102 ? -22.706 11.064 0.234 1.00 83.06 102 SER A CA 1
ATOM 766 C C . SER A 1 102 ? -21.915 11.694 -0.914 1.00 83.06 102 SER A C 1
ATOM 768 O O . SER A 1 102 ? -21.789 12.918 -1.015 1.00 83.06 102 SER A O 1
ATOM 770 N N . GLY A 1 103 ? -21.330 10.869 -1.782 1.00 87.44 103 GLY A N 1
ATOM 771 C CA . GLY A 1 103 ? -20.546 11.366 -2.912 1.00 87.44 103 GLY A CA 1
ATOM 772 C C . GLY A 1 103 ? -19.444 10.429 -3.388 1.00 87.44 103 GLY A C 1
ATOM 773 O O . GLY A 1 103 ? -19.396 9.251 -3.046 1.00 87.44 103 GLY A O 1
ATOM 774 N N . VAL A 1 104 ? -18.550 10.964 -4.224 1.00 90.50 104 VAL A N 1
ATOM 775 C CA . VAL A 1 104 ? -17.448 10.202 -4.828 1.00 90.50 104 VAL A CA 1
ATOM 776 C C . VAL A 1 104 ? -16.218 10.245 -3.931 1.00 90.50 104 VAL A C 1
ATOM 778 O O . VAL A 1 104 ? -15.606 11.296 -3.737 1.00 90.50 104 VAL A O 1
ATOM 781 N N . VAL A 1 105 ? -15.799 9.076 -3.466 1.00 91.62 105 VAL A N 1
ATOM 782 C CA . VAL A 1 105 ? -14.620 8.875 -2.625 1.00 91.62 105 VAL A CA 1
ATOM 783 C C . VAL A 1 105 ? -13.503 8.304 -3.484 1.00 91.62 105 VAL A C 1
ATOM 785 O O . VAL A 1 105 ? -13.736 7.507 -4.392 1.00 91.62 105 VAL A O 1
ATOM 788 N N . ARG A 1 106 ? -12.264 8.712 -3.207 1.00 91.50 106 ARG A N 1
ATOM 789 C CA . ARG A 1 106 ? -11.077 8.169 -3.869 1.00 91.50 106 ARG A CA 1
ATOM 790 C C . ARG A 1 106 ? -10.311 7.271 -2.906 1.00 91.50 106 ARG A C 1
ATOM 792 O O . ARG A 1 106 ? -9.952 7.716 -1.819 1.00 91.50 106 ARG A O 1
ATOM 799 N N . CYS A 1 107 ? -9.997 6.052 -3.331 1.00 90.62 107 CYS A N 1
ATOM 800 C CA . CYS A 1 107 ? -9.159 5.147 -2.553 1.00 90.62 107 CYS A CA 1
ATOM 801 C C . CYS A 1 107 ? -7.698 5.659 -2.488 1.00 90.62 107 CYS A C 1
ATOM 803 O O . CYS A 1 107 ? -7.133 5.992 -3.535 1.00 90.62 107 CYS A O 1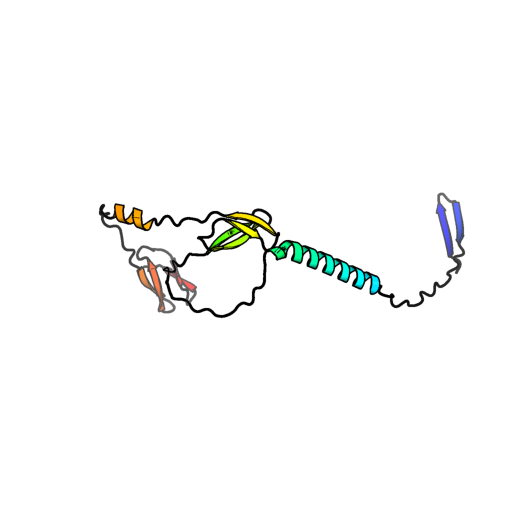
ATOM 805 N N . PRO A 1 108 ? -7.059 5.713 -1.303 1.00 88.69 108 PRO A N 1
ATOM 806 C CA . PRO A 1 108 ? -5.658 6.101 -1.157 1.00 88.69 108 PRO A CA 1
ATOM 807 C C . PRO A 1 108 ? -4.685 5.050 -1.713 1.00 88.69 108 PRO A C 1
ATOM 809 O O . PRO A 1 108 ? -3.637 5.429 -2.228 1.00 88.69 108 PRO A O 1
ATOM 812 N N . ASP A 1 109 ? -5.035 3.760 -1.671 1.00 88.50 109 ASP A N 1
ATOM 813 C CA . ASP A 1 109 ? -4.152 2.672 -2.109 1.00 88.50 109 ASP A CA 1
ATOM 814 C C . ASP A 1 109 ? -4.190 2.444 -3.630 1.00 88.50 109 ASP A C 1
ATOM 816 O O . ASP A 1 109 ? -3.144 2.354 -4.266 1.00 88.50 109 ASP A O 1
ATOM 820 N N . CYS A 1 110 ? -5.379 2.377 -4.242 1.00 88.19 110 CYS A N 1
ATOM 821 C CA . CYS A 1 110 ? -5.522 2.063 -5.674 1.00 88.19 110 CYS A CA 1
ATOM 822 C C . CYS A 1 110 ? -5.959 3.253 -6.541 1.00 88.19 110 CYS A C 1
ATOM 824 O O . CYS A 1 110 ? -6.042 3.131 -7.758 1.00 88.19 110 CYS A O 1
ATOM 826 N N . SER A 1 111 ? -6.218 4.425 -5.945 1.00 88.19 111 SER A N 1
ATOM 827 C CA . SER A 1 111 ? -6.715 5.626 -6.639 1.00 88.19 111 SER A CA 1
ATOM 828 C C . SER A 1 111 ? -8.074 5.496 -7.339 1.00 88.19 111 SER A C 1
ATOM 830 O O . SER A 1 111 ? -8.487 6.469 -7.979 1.00 88.19 111 SER A O 1
ATOM 832 N N . GLU A 1 112 ? -8.777 4.373 -7.180 1.00 91.62 112 GLU A N 1
ATOM 833 C CA . GLU A 1 112 ? -10.120 4.156 -7.720 1.00 91.62 112 GLU A CA 1
ATOM 834 C C . GLU A 1 112 ? -11.126 5.151 -7.129 1.00 91.62 112 GLU A C 1
ATOM 836 O O . GLU A 1 112 ? -11.041 5.507 -5.947 1.00 91.62 112 GLU A O 1
ATOM 841 N N . LYS A 1 113 ? -12.071 5.612 -7.953 1.00 92.06 113 LYS A N 1
ATOM 842 C CA . LYS A 1 113 ? -13.132 6.547 -7.565 1.00 92.06 113 LYS A CA 1
ATOM 843 C C . LYS A 1 113 ? -14.457 5.802 -7.550 1.00 92.06 113 LYS A C 1
ATOM 845 O O . LYS A 1 113 ? -14.882 5.312 -8.588 1.00 92.06 113 LYS A O 1
ATOM 850 N N . PHE A 1 114 ? -15.124 5.767 -6.407 1.00 90.19 114 PHE A N 1
ATOM 851 C CA . PHE A 1 114 ? -16.409 5.089 -6.272 1.00 90.19 114 PHE A CA 1
ATOM 852 C C . PHE A 1 114 ? -17.379 5.928 -5.443 1.00 90.19 114 PHE A C 1
ATOM 854 O O . PHE A 1 114 ? -16.964 6.779 -4.654 1.00 90.19 114 PHE A O 1
ATOM 861 N N . THR A 1 115 ? -18.671 5.728 -5.674 1.00 88.88 115 THR A N 1
ATOM 862 C CA . THR A 1 115 ? -19.737 6.475 -5.003 1.00 88.88 115 THR A CA 1
ATOM 863 C C . THR A 1 115 ? -20.137 5.763 -3.720 1.00 88.88 115 THR A C 1
ATOM 865 O O . THR A 1 115 ? -20.299 4.545 -3.722 1.00 88.88 115 THR A O 1
ATOM 868 N N . VAL A 1 116 ? -20.306 6.527 -2.645 1.00 88.19 116 VAL A N 1
ATOM 869 C CA . VAL A 1 116 ? -20.887 6.064 -1.382 1.00 88.19 116 VAL A CA 1
ATOM 870 C C . VAL A 1 116 ? -22.134 6.877 -1.076 1.00 88.19 116 VAL A C 1
ATOM 872 O O . VAL A 1 116 ? -22.184 8.083 -1.339 1.00 88.19 116 VAL A O 1
ATOM 875 N N . GLU A 1 117 ? -23.140 6.206 -0.538 1.00 80.38 117 GLU A N 1
ATOM 876 C CA . GLU A 1 117 ? -24.368 6.825 -0.057 1.00 80.38 117 GLU A CA 1
ATOM 877 C C . GLU A 1 117 ? -24.286 6.932 1.465 1.00 80.38 117 GLU A C 1
ATOM 879 O O . GLU A 1 117 ? -23.823 6.006 2.135 1.00 80.38 117 GLU A O 1
ATOM 884 N N . ALA A 1 118 ? -24.689 8.085 2.001 1.00 75.50 118 ALA A N 1
ATOM 885 C CA . ALA A 1 118 ? -24.794 8.267 3.439 1.00 75.50 118 ALA A CA 1
ATOM 886 C C . ALA A 1 118 ? -25.878 7.313 3.947 1.00 75.50 118 ALA A C 1
ATOM 888 O O . ALA A 1 118 ? -26.983 7.297 3.402 1.00 75.50 118 ALA A O 1
ATOM 889 N N . GLN A 1 119 ? -25.574 6.519 4.973 1.00 63.62 119 GLN A N 1
ATOM 890 C CA . GLN A 1 119 ? -26.640 5.844 5.695 1.00 63.62 119 GLN A CA 1
ATOM 891 C C . GLN A 1 119 ? -27.342 6.916 6.516 1.00 63.62 119 GLN A C 1
ATOM 893 O O . GLN A 1 119 ? -26.827 7.361 7.542 1.00 63.62 119 GLN A O 1
ATOM 898 N N . GLU A 1 120 ? -28.499 7.367 6.028 1.00 59.53 120 GLU A N 1
ATOM 899 C CA . GLU A 1 120 ? -29.442 8.074 6.878 1.00 59.53 120 GLU A CA 1
ATOM 900 C C . GLU A 1 120 ? -29.704 7.147 8.062 1.00 59.53 120 GLU A C 1
ATOM 902 O O . GLU A 1 120 ? -30.235 6.044 7.915 1.00 59.53 120 GLU A O 1
ATOM 907 N N . SER A 1 121 ? -29.240 7.573 9.236 1.00 53.88 121 SER A N 1
ATOM 908 C CA . SER A 1 121 ? -29.754 7.052 10.489 1.00 53.88 121 SER A CA 1
ATOM 909 C C . SER A 1 121 ? -31.228 7.416 10.473 1.00 53.88 121 SER A C 1
ATOM 911 O O . SER A 1 121 ? -31.591 8.525 10.844 1.00 53.88 121 SER A O 1
ATOM 913 N N . LEU A 1 122 ? -32.066 6.524 9.938 1.00 48.72 122 LEU A N 1
ATOM 914 C CA . LEU A 1 122 ? -33.476 6.521 10.271 1.00 48.72 122 LEU A CA 1
ATOM 915 C C . LEU A 1 122 ? -33.473 6.420 11.790 1.00 48.72 122 LEU A C 1
ATOM 917 O O . LEU A 1 122 ? -33.018 5.417 12.341 1.00 48.72 122 LEU A O 1
ATOM 921 N N . ASP A 1 123 ? -33.816 7.523 12.444 1.00 50.09 123 ASP A N 1
ATOM 922 C CA . ASP A 1 123 ? -33.958 7.606 13.882 1.00 50.09 123 ASP A CA 1
ATOM 923 C C . ASP A 1 123 ? -35.105 6.637 14.251 1.00 50.09 123 ASP A C 1
ATOM 925 O O . ASP A 1 123 ? -36.277 6.998 14.290 1.00 50.09 123 ASP A O 1
ATOM 929 N N . ILE A 1 124 ? -34.770 5.352 14.436 1.00 52.25 124 ILE A N 1
ATOM 930 C CA . ILE A 1 124 ? -35.693 4.289 14.874 1.00 52.25 124 ILE A CA 1
ATOM 931 C C . ILE A 1 124 ? -36.270 4.636 16.262 1.00 52.25 124 ILE A C 1
ATOM 933 O O . ILE A 1 124 ? -37.315 4.115 16.645 1.00 52.25 124 ILE A O 1
ATOM 937 N N . ASP A 1 125 ? -35.640 5.566 16.985 1.00 53.72 125 ASP A N 1
ATOM 938 C CA . ASP A 1 125 ? -36.148 6.159 18.219 1.00 53.72 125 ASP A CA 1
ATOM 939 C C . ASP A 1 125 ? -37.545 6.798 18.054 1.00 53.72 125 ASP A C 1
ATOM 941 O O . ASP A 1 125 ? -38.379 6.628 18.938 1.00 53.72 125 ASP A O 1
ATOM 945 N N . GLU A 1 126 ? -37.871 7.443 16.924 1.00 50.59 126 GLU A N 1
ATOM 946 C CA . GLU A 1 126 ? -39.188 8.093 16.750 1.00 50.59 126 GLU A CA 1
ATOM 947 C C . GLU A 1 126 ? -40.329 7.111 16.423 1.00 50.59 126 GLU A C 1
ATOM 949 O O . GLU A 1 126 ? -41.494 7.417 16.680 1.00 50.59 126 GLU A O 1
ATOM 954 N N . GLU A 1 127 ? -40.026 5.912 15.909 1.00 49.00 127 GLU A N 1
ATOM 955 C CA . GLU A 1 127 ? -41.039 4.864 15.696 1.00 49.00 127 GLU A CA 1
ATOM 956 C C . GLU A 1 127 ? -41.209 3.964 16.936 1.00 49.00 127 GLU A C 1
ATOM 958 O O . GLU A 1 127 ? -42.295 3.429 17.159 1.00 49.00 127 GLU A O 1
ATOM 963 N N . LEU A 1 128 ? -40.190 3.853 17.801 1.00 49.44 128 LEU A N 1
ATOM 964 C CA . LEU A 1 128 ? -40.308 3.142 19.082 1.00 49.44 128 LEU A CA 1
ATOM 965 C C . LEU A 1 128 ? -41.152 3.905 20.119 1.00 49.44 128 LEU A C 1
ATOM 967 O O . LEU A 1 128 ? -41.840 3.268 20.919 1.00 49.44 128 LEU A O 1
ATOM 971 N N . ASP A 1 129 ? -41.165 5.242 20.079 1.00 47.38 129 ASP A N 1
ATOM 972 C CA . ASP A 1 129 ? -42.016 6.074 20.949 1.00 47.38 129 ASP A CA 1
ATOM 973 C C . ASP A 1 129 ? -43.519 5.958 20.606 1.00 47.38 129 ASP A C 1
ATOM 975 O O . ASP A 1 129 ? -44.376 6.192 21.457 1.00 47.38 129 ASP A O 1
ATOM 979 N N . ALA A 1 130 ? -43.874 5.521 19.390 1.00 48.34 130 ALA A N 1
ATOM 980 C CA . ALA A 1 130 ? -45.269 5.290 18.991 1.00 48.34 130 ALA A CA 1
ATOM 981 C C . ALA A 1 130 ? -45.827 3.920 19.434 1.00 48.34 130 ALA A C 1
ATOM 983 O O . ALA A 1 130 ? -47.038 3.699 19.370 1.00 48.34 130 ALA A O 1
ATOM 984 N N . ILE A 1 131 ? -44.970 3.002 19.895 1.00 47.88 131 ILE A N 1
ATOM 985 C CA . ILE A 1 131 ? -45.353 1.662 20.381 1.00 47.88 131 ILE A CA 1
ATOM 986 C C . ILE A 1 131 ? -45.376 1.629 21.925 1.00 47.88 131 ILE A C 1
ATOM 988 O O . ILE A 1 131 ? -45.841 0.665 22.529 1.00 47.88 131 ILE A O 1
ATOM 992 N N . ALA A 1 132 ? -44.956 2.715 22.587 1.00 45.53 132 ALA A N 1
ATOM 993 C CA . ALA A 1 132 ? -44.943 2.859 24.045 1.00 45.53 132 ALA A CA 1
ATOM 994 C C . ALA A 1 132 ? -46.339 2.985 24.703 1.00 45.53 132 ALA A C 1
ATOM 996 O O . ALA A 1 132 ? -46.414 3.140 25.920 1.00 45.53 132 ALA A O 1
ATOM 997 N N . ASP A 1 133 ? -47.435 2.876 23.938 1.00 48.28 133 ASP A N 1
ATOM 998 C CA . ASP A 1 133 ? -48.813 2.786 24.461 1.00 48.28 133 ASP A CA 1
ATOM 999 C C . ASP A 1 133 ? -49.391 1.356 24.399 1.00 48.28 133 ASP A C 1
ATOM 1001 O O . ASP A 1 133 ? -50.599 1.150 24.473 1.00 48.28 133 ASP A O 1
ATOM 1005 N N . VAL A 1 134 ? -48.543 0.331 24.267 1.00 51.88 134 VAL A N 1
ATOM 1006 C CA . VAL A 1 134 ? -48.952 -1.053 24.540 1.00 51.88 134 VAL A CA 1
ATOM 1007 C C . VAL A 1 134 ? -48.030 -1.627 25.597 1.00 51.88 134 VAL A C 1
ATOM 1009 O O . VAL A 1 134 ? -46.943 -2.113 25.305 1.00 51.88 134 VAL A O 1
ATOM 1012 N N . GLU A 1 135 ? -48.502 -1.534 26.836 1.00 56.50 135 GLU A N 1
ATOM 1013 C CA . GLU A 1 135 ? -48.033 -2.261 28.010 1.00 56.50 135 GLU A CA 1
ATOM 1014 C C . GLU A 1 135 ? -47.665 -3.715 27.645 1.00 56.50 135 GLU A C 1
ATOM 1016 O O . GLU A 1 135 ? -48.557 -4.507 27.332 1.00 56.50 135 GLU A O 1
ATOM 1021 N N . PRO A 1 136 ? -46.377 -4.109 27.676 1.00 43.28 136 PRO A N 1
ATOM 1022 C CA . PRO A 1 136 ? -46.004 -5.501 27.785 1.00 43.28 136 PRO A CA 1
ATOM 1023 C C . PRO A 1 136 ? -45.819 -5.800 29.270 1.00 43.28 136 PRO A C 1
ATOM 1025 O O . PRO A 1 136 ? -44.869 -5.358 29.924 1.00 43.28 136 PRO A O 1
ATOM 1028 N N . GLU A 1 137 ? -46.776 -6.547 29.803 1.00 50.50 137 GLU A N 1
ATOM 1029 C CA . GLU A 1 137 ? -46.654 -7.271 31.057 1.00 50.50 137 GLU A CA 1
ATOM 1030 C C . GLU A 1 137 ? -45.284 -7.974 31.149 1.00 50.50 137 GLU A C 1
ATOM 1032 O O . GLU A 1 137 ? -44.881 -8.713 30.258 1.00 50.50 137 GLU A O 1
ATOM 1037 N N . GLN A 1 138 ? -44.572 -7.688 32.242 1.00 51.06 138 GLN A N 1
ATOM 1038 C CA . GLN A 1 138 ? -43.654 -8.562 32.982 1.00 51.06 138 GLN A CA 1
ATOM 1039 C C . GLN A 1 138 ? -42.991 -9.730 32.223 1.00 51.06 138 GLN A C 1
ATOM 1041 O O . GLN A 1 138 ? -43.631 -10.751 32.027 1.00 51.06 138 GLN A O 1
ATOM 1046 N N . GLU A 1 139 ? -41.658 -9.704 32.054 1.00 49.69 139 GLU A N 1
ATOM 1047 C CA . GLU A 1 139 ? -40.864 -10.944 32.123 1.00 49.69 139 GLU A CA 1
ATOM 1048 C C . GLU A 1 139 ? -39.384 -10.715 32.522 1.00 49.69 139 GLU A C 1
ATOM 1050 O O . GLU A 1 139 ? -38.535 -10.247 31.771 1.00 49.69 139 GLU A O 1
ATOM 1055 N N . THR A 1 140 ? -39.116 -11.062 33.787 1.00 43.91 140 THR A N 1
ATOM 1056 C CA . THR A 1 140 ? -37.851 -11.519 34.395 1.00 43.91 140 THR A CA 1
ATOM 1057 C C . THR A 1 140 ? -36.592 -10.648 34.286 1.00 43.91 140 THR A C 1
ATOM 1059 O O . THR A 1 140 ? -35.725 -10.837 33.439 1.00 43.91 140 THR A O 1
ATOM 1062 N N . ALA A 1 141 ? -36.394 -9.802 35.301 1.00 49.78 141 ALA A N 1
ATOM 1063 C CA . ALA A 1 141 ? -35.071 -9.319 35.679 1.00 49.78 141 ALA A CA 1
ATOM 1064 C C . ALA A 1 141 ? -34.172 -10.504 36.094 1.00 49.78 141 ALA A C 1
ATOM 1066 O O . ALA A 1 141 ? -34.348 -11.088 37.168 1.00 49.78 141 ALA A O 1
ATOM 1067 N N . GLU A 1 142 ? -33.196 -10.858 35.257 1.00 59.56 142 GLU A N 1
ATOM 1068 C CA . GLU A 1 142 ? -32.150 -11.823 35.596 1.00 59.56 142 GLU A CA 1
ATOM 1069 C C . GLU A 1 142 ? -31.333 -11.306 36.793 1.00 59.56 142 GLU A C 1
ATOM 1071 O O . GLU A 1 142 ? -30.454 -10.447 36.680 1.00 59.56 142 GLU A O 1
ATOM 1076 N N . THR A 1 143 ? -31.636 -11.814 37.984 1.00 66.88 143 THR A N 1
ATOM 1077 C CA . THR A 1 143 ? -30.924 -11.468 39.215 1.00 66.88 143 THR A CA 1
ATOM 1078 C C . THR A 1 143 ? -29.517 -12.063 39.163 1.00 66.88 143 THR A C 1
ATOM 1080 O O . THR A 1 143 ? -29.324 -13.273 39.252 1.00 66.88 143 THR A O 1
ATOM 1083 N N . LYS A 1 144 ? -28.501 -11.214 39.001 1.00 73.19 144 LYS A N 1
ATOM 1084 C CA . LYS A 1 144 ? -27.091 -11.623 39.078 1.00 73.19 144 LYS A CA 1
ATOM 1085 C C . LYS A 1 144 ? -26.718 -11.837 40.547 1.00 73.19 144 LYS A C 1
ATOM 1087 O O . LYS A 1 144 ? -26.891 -10.930 41.357 1.00 73.19 144 LYS A O 1
ATOM 1092 N N . VAL A 1 145 ? -26.204 -13.018 40.885 1.00 79.06 145 VAL A N 1
ATOM 1093 C CA . VAL A 1 145 ? -25.810 -13.399 42.251 1.00 79.06 145 VAL A CA 1
ATOM 1094 C C . VAL A 1 145 ? -24.286 -13.410 42.360 1.00 79.06 145 VAL A C 1
ATOM 1096 O O . VAL A 1 145 ? -23.584 -13.808 41.427 1.00 79.06 145 VAL A O 1
ATOM 1099 N N . GLU A 1 146 ? -23.763 -12.954 43.499 1.00 83.31 146 GLU A N 1
ATOM 1100 C CA . GLU A 1 146 ? -22.337 -13.031 43.825 1.00 83.31 146 GLU A CA 1
ATOM 1101 C C . GLU A 1 146 ? -22.054 -14.320 44.611 1.00 83.31 146 GLU A C 1
ATOM 1103 O O . GLU A 1 146 ? -22.477 -14.460 45.756 1.00 83.31 146 GLU A O 1
ATOM 1108 N N . ILE A 1 147 ? -21.334 -15.262 43.998 1.00 84.06 147 ILE A N 1
ATOM 1109 C CA . ILE A 1 147 ? -20.891 -16.517 44.623 1.00 84.06 147 ILE A CA 1
ATOM 1110 C C . ILE A 1 147 ? -19.397 -16.451 44.950 1.00 84.06 147 ILE A C 1
ATOM 1112 O O . ILE A 1 147 ? -18.602 -15.895 44.191 1.00 84.06 147 ILE A O 1
ATOM 1116 N N . ALA A 1 148 ? -18.996 -17.022 46.085 1.00 85.38 148 ALA A N 1
ATOM 1117 C CA . ALA A 1 148 ? -17.593 -17.104 46.484 1.00 85.38 148 ALA A CA 1
ATOM 1118 C C . ALA A 1 148 ? -16.985 -18.452 46.070 1.00 85.38 148 ALA A C 1
ATOM 1120 O O . ALA A 1 148 ? -17.611 -19.499 46.227 1.00 85.38 148 ALA A O 1
ATOM 1121 N N . CYS A 1 149 ? -15.750 -18.439 45.565 1.00 87.56 149 CYS A N 1
ATOM 1122 C CA . CYS A 1 149 ? -15.011 -19.670 45.291 1.00 87.56 149 CYS A CA 1
ATOM 1123 C C . CYS A 1 149 ? -14.604 -20.367 46.609 1.00 87.56 149 CYS A C 1
ATOM 1125 O O . CYS A 1 149 ? -14.019 -19.699 47.465 1.00 87.56 149 CYS A O 1
ATOM 1127 N N . PRO A 1 150 ? -14.826 -21.688 46.768 1.00 86.75 150 PRO A N 1
ATOM 1128 C CA . PRO A 1 150 ? -14.497 -22.413 48.002 1.00 86.75 150 PRO A CA 1
ATOM 1129 C C . PRO A 1 150 ? -12.991 -22.490 48.300 1.00 86.75 150 PRO A C 1
ATOM 1131 O O . PRO A 1 150 ? -12.606 -22.553 49.461 1.00 86.75 150 PRO A O 1
ATOM 1134 N N . GLU A 1 151 ? -12.140 -22.443 47.272 1.00 87.62 151 GLU A N 1
ATOM 1135 C CA . GLU A 1 151 ? -10.685 -22.609 47.418 1.00 87.62 151 GLU A CA 1
ATOM 1136 C C . GLU A 1 151 ? -9.954 -21.292 47.709 1.00 87.62 151 GLU A C 1
ATOM 1138 O O . GLU A 1 151 ? -9.022 -21.244 48.505 1.00 87.62 151 GLU A O 1
ATOM 1143 N N . CYS A 1 152 ? -10.350 -20.202 47.044 1.00 88.56 152 CYS A N 1
ATOM 1144 C CA . CYS A 1 152 ? -9.621 -18.929 47.105 1.00 88.56 152 CYS A CA 1
ATOM 1145 C C . CYS A 1 152 ? -10.467 -17.737 47.559 1.00 88.56 152 CYS A C 1
ATOM 1147 O O . CYS A 1 152 ? -9.987 -16.605 47.528 1.00 88.56 152 CYS A O 1
ATOM 1149 N N . SER A 1 153 ? -11.726 -17.956 47.952 1.00 83.69 153 SER A N 1
ATOM 1150 C CA . SER A 1 153 ? -12.675 -16.931 48.427 1.00 83.69 153 SER A CA 1
ATOM 1151 C C . SER A 1 153 ? -12.937 -15.759 47.466 1.00 83.69 153 SER A C 1
ATOM 1153 O O . SER A 1 153 ? -13.544 -14.756 47.839 1.00 83.69 153 SER A O 1
ATOM 1155 N N . SER A 1 154 ? -12.513 -15.874 46.203 1.00 84.00 154 SER A N 1
ATOM 1156 C CA . SER A 1 154 ? -12.753 -14.848 45.186 1.00 84.00 154 SER A CA 1
ATOM 1157 C C . SER A 1 154 ? -14.247 -14.741 44.876 1.00 84.00 154 SER A C 1
ATOM 1159 O O . SER A 1 154 ? -14.924 -15.764 44.761 1.00 84.00 154 SER A O 1
ATOM 1161 N N . LYS A 1 155 ? -14.753 -13.510 44.734 1.00 86.56 155 LYS A N 1
ATOM 1162 C CA . LYS A 1 155 ? -16.163 -13.216 44.434 1.00 86.56 155 LYS A CA 1
ATOM 1163 C C . LYS A 1 155 ? -16.393 -13.249 42.923 1.00 86.56 155 LYS A C 1
ATOM 1165 O O . LYS A 1 155 ? -15.724 -12.524 42.189 1.00 86.56 155 LYS A O 1
ATOM 1170 N N . LEU A 1 156 ? -17.323 -14.077 42.462 1.00 83.88 156 LEU A N 1
ATOM 1171 C CA . LEU A 1 156 ? -17.712 -14.207 41.059 1.00 83.88 156 LEU A CA 1
ATOM 1172 C C . LEU A 1 156 ? -19.179 -13.814 40.891 1.00 83.88 156 LEU A C 1
ATOM 1174 O O . LEU A 1 156 ? -20.013 -14.147 41.727 1.00 83.88 156 LEU A O 1
ATOM 1178 N N . ARG A 1 157 ? -19.500 -13.145 39.783 1.00 84.25 157 ARG A N 1
ATOM 1179 C CA . ARG A 1 157 ? -20.879 -12.822 39.400 1.00 84.25 157 ARG A CA 1
ATOM 1180 C C . ARG A 1 157 ? -21.382 -13.845 38.397 1.00 84.25 157 ARG A C 1
ATOM 1182 O O . ARG A 1 157 ? -20.804 -13.959 37.318 1.00 84.25 157 ARG A O 1
ATOM 1189 N N . VAL A 1 158 ? -22.456 -14.546 38.742 1.00 83.56 158 VAL A N 1
ATOM 1190 C CA . VAL A 1 158 ? -23.126 -15.502 37.852 1.00 83.56 158 VAL A CA 1
ATOM 1191 C C . VAL A 1 158 ? -24.632 -15.227 37.803 1.00 83.56 158 VAL A C 1
ATOM 1193 O O . VAL A 1 158 ? -25.184 -14.686 38.766 1.00 83.56 158 VAL A O 1
ATOM 1196 N N . PRO A 1 159 ? -25.320 -15.557 36.697 1.00 81.12 159 PRO A N 1
ATOM 1197 C CA . PRO A 1 159 ? -26.779 -15.494 36.646 1.00 81.12 159 PRO A CA 1
ATOM 1198 C C . PRO A 1 159 ? -27.381 -16.450 37.682 1.00 81.12 159 PRO A C 1
ATOM 1200 O O . PRO A 1 159 ? -26.912 -17.584 37.797 1.00 81.12 159 PRO A O 1
ATOM 1203 N N . SER A 1 160 ? -28.433 -16.040 38.400 1.00 73.88 160 SER A N 1
ATOM 1204 C CA . SER A 1 160 ? -29.155 -16.914 39.348 1.00 73.88 160 SER A CA 1
ATOM 1205 C C . SER A 1 160 ? -29.703 -18.194 38.704 1.00 73.88 160 SER A C 1
ATOM 1207 O O . SER A 1 160 ? -29.902 -19.203 39.379 1.00 73.88 160 SER A O 1
ATOM 1209 N N . THR A 1 161 ? -29.915 -18.167 37.389 1.00 72.94 161 THR A N 1
ATOM 1210 C CA . THR A 1 161 ? -30.418 -19.277 36.576 1.00 72.94 161 THR A CA 1
ATOM 1211 C C . THR A 1 161 ? -29.331 -20.268 36.148 1.00 72.94 161 THR A C 1
ATOM 1213 O O . THR A 1 161 ? -29.650 -21.365 35.689 1.00 72.94 161 THR A O 1
ATOM 1216 N N . TYR A 1 162 ? -28.043 -19.939 36.306 1.00 76.88 162 TYR A N 1
ATOM 1217 C CA . TYR A 1 162 ? -26.952 -20.799 35.852 1.00 76.88 162 TYR A CA 1
ATOM 1218 C C . TYR A 1 162 ? -26.642 -21.904 36.875 1.00 76.88 162 TYR A C 1
ATOM 1220 O O . TYR A 1 162 ? -25.996 -21.665 37.891 1.00 76.88 162 TYR A O 1
ATOM 1228 N N . LYS A 1 163 ? -27.063 -23.139 36.576 1.00 76.19 163 LYS A N 1
ATOM 1229 C CA . LYS A 1 163 ? -26.807 -24.360 37.372 1.00 76.19 163 LYS A CA 1
ATOM 1230 C C . LYS A 1 163 ? -25.729 -25.253 36.741 1.00 76.19 163 LYS A C 1
ATOM 1232 O O . LYS A 1 163 ? -25.903 -26.462 36.612 1.00 76.19 163 LYS A O 1
ATOM 1237 N N . GLY A 1 164 ? -24.629 -24.650 36.293 1.00 84.75 164 GLY A N 1
ATOM 1238 C CA . GLY A 1 164 ? -23.493 -25.350 35.685 1.00 84.75 164 GLY A CA 1
ATOM 1239 C C . GLY A 1 164 ? -22.215 -25.272 36.519 1.00 84.75 164 GLY A C 1
ATOM 1240 O O . GLY A 1 164 ? -22.147 -24.594 37.548 1.00 84.75 164 GLY A O 1
ATOM 1241 N N . SER A 1 165 ? -21.162 -25.942 36.050 1.00 86.56 165 SER A N 1
ATOM 1242 C CA . SER A 1 165 ? -19.815 -25.769 36.593 1.00 86.56 165 SER A CA 1
ATOM 1243 C C . SER A 1 165 ? -19.243 -24.413 36.173 1.00 86.56 165 SER A C 1
ATOM 1245 O O . SER A 1 165 ? -19.288 -24.053 34.993 1.00 86.56 165 SER A O 1
ATOM 1247 N N . VAL A 1 166 ? -18.681 -23.681 37.127 1.00 89.12 166 VAL A N 1
ATOM 1248 C CA . VAL A 1 166 ? -17.993 -22.404 36.938 1.00 89.12 166 VAL A CA 1
ATOM 1249 C C . VAL A 1 166 ? -16.522 -22.601 37.275 1.00 89.12 166 VAL A C 1
ATOM 1251 O O . VAL A 1 166 ? -16.170 -23.207 38.288 1.00 89.12 166 VAL A O 1
ATOM 1254 N N . ARG A 1 167 ? -15.642 -22.085 36.417 1.00 89.81 167 ARG A N 1
ATOM 1255 C CA . ARG A 1 167 ? -14.199 -22.079 36.662 1.00 89.81 167 ARG A CA 1
ATOM 1256 C C . ARG A 1 167 ? -13.799 -20.770 37.334 1.00 89.81 167 ARG A C 1
ATOM 1258 O O . ARG A 1 167 ? -14.081 -19.694 36.813 1.00 89.81 167 ARG A O 1
ATOM 1265 N N . CYS A 1 168 ? -13.116 -20.857 38.470 1.00 88.56 168 CYS A N 1
ATOM 1266 C CA . CYS A 1 168 ? -12.626 -19.683 39.179 1.00 88.56 168 CYS A CA 1
ATOM 1267 C C . CYS A 1 168 ? -11.495 -18.984 38.400 1.00 88.56 168 CYS A C 1
ATOM 1269 O O . CYS A 1 168 ? -10.493 -19.638 38.106 1.00 88.56 168 CYS A O 1
ATOM 1271 N N . PRO A 1 169 ? -11.570 -17.668 38.124 1.00 89.00 169 PRO A N 1
ATOM 1272 C CA . PRO A 1 169 ? -10.483 -16.939 37.469 1.00 89.00 169 PRO A CA 1
ATOM 1273 C C . PRO A 1 169 ? -9.247 -16.765 38.367 1.00 89.00 169 PRO A C 1
ATOM 1275 O O . PRO A 1 169 ? -8.146 -16.614 37.851 1.00 89.00 169 PRO A O 1
ATOM 1278 N N . GLY A 1 170 ? -9.404 -16.812 39.696 1.00 86.62 170 GLY A N 1
ATOM 1279 C CA . GLY A 1 170 ? -8.299 -16.629 40.645 1.00 86.62 170 GLY A CA 1
ATOM 1280 C C . GLY A 1 170 ? -7.451 -17.883 40.882 1.00 86.62 170 GLY A C 1
ATOM 1281 O O . GLY A 1 170 ? -6.236 -17.784 41.003 1.00 86.62 170 GLY A O 1
ATOM 1282 N N . CYS A 1 171 ? -8.071 -19.068 40.943 1.00 89.06 171 CYS A N 1
ATOM 1283 C CA . CYS A 1 171 ? -7.373 -20.324 41.269 1.00 89.06 171 CYS A CA 1
ATOM 1284 C C . CYS A 1 171 ? -7.591 -21.456 40.254 1.00 89.06 171 CYS A C 1
ATOM 1286 O O . CYS A 1 171 ? -7.135 -22.572 40.476 1.00 89.06 171 CYS A O 1
ATOM 1288 N N . SER A 1 172 ? -8.298 -21.207 39.147 1.00 88.00 172 SER A N 1
ATOM 1289 C CA . SER A 1 172 ? -8.662 -22.217 38.138 1.00 88.00 172 SER A CA 1
ATOM 1290 C C . SER A 1 172 ? -9.490 -23.413 38.635 1.00 88.00 172 SER A C 1
ATOM 1292 O O . SER A 1 172 ? -9.801 -24.283 37.824 1.00 88.00 172 SER A O 1
ATOM 1294 N N . HIS A 1 173 ? -9.894 -23.456 39.907 1.00 89.94 173 HIS A N 1
ATOM 1295 C CA . HIS A 1 173 ? -10.740 -24.515 40.455 1.00 89.94 173 HIS A CA 1
ATOM 1296 C C . HIS A 1 173 ? -12.146 -24.492 39.836 1.00 89.94 173 HIS A C 1
ATOM 1298 O O . HIS A 1 173 ? -12.717 -23.419 39.625 1.00 89.94 173 HIS A O 1
ATOM 1304 N N . VAL A 1 174 ? -12.700 -25.671 39.547 1.00 89.94 174 VAL A N 1
ATOM 1305 C CA . VAL A 1 174 ? -14.027 -25.843 38.939 1.00 89.94 174 VAL A CA 1
ATOM 1306 C C . VAL A 1 174 ? -15.013 -26.265 40.021 1.00 89.94 174 VAL A C 1
ATOM 1308 O O . VAL A 1 174 ? -14.831 -27.307 40.641 1.00 89.94 174 VAL A O 1
ATOM 1311 N N . PHE A 1 175 ? -16.053 -25.464 40.235 1.00 85.25 175 PHE A N 1
ATOM 1312 C CA . PHE A 1 175 ? -17.072 -25.695 41.259 1.00 85.25 175 PHE A CA 1
ATOM 1313 C C . PHE A 1 175 ? -18.469 -25.384 40.712 1.00 85.25 175 PHE A C 1
ATOM 1315 O O . PHE A 1 175 ? -18.611 -24.692 39.706 1.00 85.25 175 PHE A O 1
ATOM 1322 N N . SER A 1 176 ? -19.513 -25.917 41.337 1.00 80.75 176 SER A N 1
ATOM 1323 C CA . SER A 1 176 ? -20.894 -25.715 40.887 1.00 80.75 176 SER A CA 1
ATOM 1324 C C . SER A 1 176 ? -21.433 -24.366 41.359 1.00 80.75 176 SER A C 1
ATOM 1326 O O . SER A 1 176 ? -21.279 -24.021 42.529 1.00 80.75 176 SER A O 1
ATOM 1328 N N . ALA A 1 177 ? -22.098 -23.624 40.470 1.00 72.88 177 ALA A N 1
ATOM 1329 C CA . ALA A 1 177 ? -22.906 -22.475 40.869 1.00 72.88 177 ALA A CA 1
ATOM 1330 C C . ALA A 1 177 ? -24.188 -22.985 41.548 1.00 72.88 177 ALA A C 1
ATOM 1332 O O . ALA A 1 177 ? -25.108 -23.474 40.887 1.00 72.88 177 ALA A O 1
ATOM 1333 N N . SER A 1 178 ? -24.200 -22.962 42.881 1.0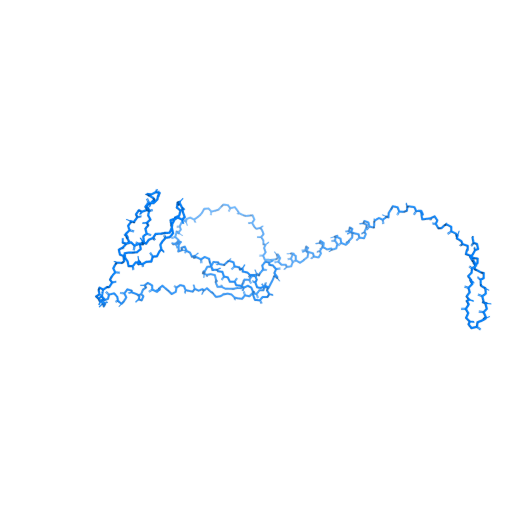0 61.56 178 SER A N 1
ATOM 1334 C CA . SER A 1 178 ? -25.329 -23.385 43.719 1.00 61.56 178 SER A CA 1
ATOM 1335 C C . SER A 1 178 ? -26.150 -22.198 44.182 1.00 61.56 178 SER A C 1
ATOM 1337 O O . SER A 1 178 ? -25.536 -21.275 44.758 1.00 61.56 178 SER A O 1
#

pLDDT: mean 73.18, std 16.85, range [38.34, 95.62]